Protein AF-A0A8J4WS40-F1 (afdb_monomer)

Nearest PDB structures (foldseek):
  5wft-assembly1_A  TM=7.203E-01  e=6.853E+00  Pseudomonas aeruginosa PAO1

pLDDT: mean 93.24, std 6.88, range [50.34, 97.5]

Secondary structure (DSSP, 8-state):
-HHHHHHHHHHHHHGGG---HHHHHHHHHHHHHTT-HHHHHHHHHHHHHT----

Sequence (54 aa):
DPVVNKSLTCLRSAYSKVSSTYTKALLFYTFTLAGDQKMRSTLMTDLGSQAIIT

Radius of gyration: 11.54 Å; Cα contacts (8 Å, |Δi|>4): 25; chains: 1; bounding box: 27×18×35 Å

Structure (mmCIF, N/CA/C/O backbone):
data_AF-A0A8J4WS40-F1
#
_entry.id   AF-A0A8J4WS40-F1
#
loop_
_atom_site.group_PDB
_atom_site.id
_atom_site.type_symbol
_atom_site.label_atom_id
_atom_site.label_alt_id
_atom_site.label_comp_id
_atom_site.label_asym_id
_atom_site.label_entity_id
_atom_site.label_seq_id
_atom_site.pdbx_PDB_ins_code
_atom_site.Cartn_x
_atom_site.Cartn_y
_atom_site.Cartn_z
_atom_site.occupancy
_atom_site.B_iso_or_equiv
_atom_site.auth_seq_id
_atom_site.auth_comp_id
_atom_site.auth_asym_id
_atom_site.auth_atom_id
_atom_site.pdbx_PDB_model_num
ATOM 1 N N . ASP A 1 1 ? -16.721 2.084 7.350 1.00 85.81 1 ASP A N 1
ATOM 2 C CA . ASP A 1 1 ? -16.842 0.822 8.097 1.00 85.81 1 ASP A CA 1
ATOM 3 C C . ASP A 1 1 ? -15.633 0.659 9.025 1.00 85.81 1 ASP A C 1
ATOM 5 O O . ASP A 1 1 ? -14.500 0.766 8.550 1.00 85.81 1 ASP A O 1
ATOM 9 N N . PRO A 1 2 ? -15.842 0.496 10.342 1.00 90.25 2 PRO A N 1
ATOM 10 C CA . PRO A 1 2 ? -14.761 0.410 11.324 1.00 90.25 2 PRO A CA 1
ATOM 11 C C . PRO A 1 2 ? -13.850 -0.814 11.142 1.00 90.25 2 PRO A C 1
ATOM 13 O O . PRO A 1 2 ? -12.671 -0.733 11.488 1.00 90.25 2 PRO A O 1
ATOM 16 N N . VAL A 1 3 ? -14.346 -1.919 10.579 1.00 93.94 3 VAL A N 1
ATOM 17 C CA . VAL A 1 3 ? -13.538 -3.104 10.261 1.00 93.94 3 VAL A CA 1
ATOM 18 C C . VAL A 1 3 ? -12.638 -2.804 9.066 1.00 93.94 3 VAL A C 1
ATOM 20 O O . VAL A 1 3 ? -11.427 -2.997 9.151 1.00 93.94 3 VAL A O 1
ATOM 23 N N . VAL A 1 4 ? -13.192 -2.227 7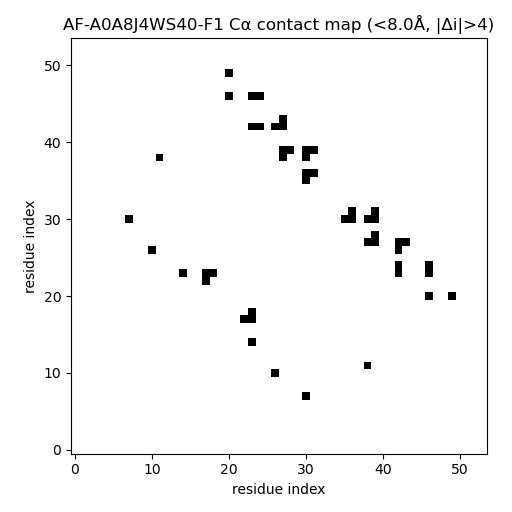.996 1.00 93.00 4 VAL A N 1
ATOM 24 C CA . VAL A 1 4 ? -12.421 -1.850 6.796 1.00 93.00 4 VAL A CA 1
ATOM 25 C C . VAL A 1 4 ? -11.305 -0.863 7.142 1.00 93.00 4 VAL A C 1
ATOM 27 O O . VAL A 1 4 ? -10.164 -1.049 6.728 1.00 93.00 4 VAL A O 1
ATOM 30 N N . ASN A 1 5 ? -11.593 0.156 7.956 1.00 93.50 5 ASN A N 1
ATOM 31 C CA . ASN A 1 5 ? -10.591 1.160 8.318 1.00 93.50 5 ASN A CA 1
ATOM 32 C C . ASN A 1 5 ? -9.427 0.568 9.141 1.00 93.50 5 ASN A C 1
ATOM 34 O O . ASN A 1 5 ? -8.258 0.896 8.911 1.00 93.50 5 ASN A O 1
ATOM 38 N N . LYS A 1 6 ? -9.726 -0.350 10.073 1.00 95.69 6 LYS A N 1
ATOM 39 C CA . LYS A 1 6 ? -8.699 -1.078 10.838 1.00 95.69 6 LYS A CA 1
ATOM 40 C C . LYS A 1 6 ? -7.841 -1.955 9.926 1.00 95.69 6 LYS A C 1
ATOM 42 O O . LYS A 1 6 ? -6.616 -1.920 10.034 1.00 95.69 6 LYS A O 1
ATOM 47 N N . SER A 1 7 ? -8.463 -2.674 8.992 1.00 95.31 7 SER A N 1
ATOM 48 C CA . SER A 1 7 ? -7.752 -3.502 8.012 1.00 95.31 7 SER A CA 1
ATOM 49 C C . SER A 1 7 ? -6.813 -2.667 7.142 1.00 95.31 7 SER A C 1
ATOM 51 O O . SER A 1 7 ? -5.635 -2.989 7.034 1.00 95.31 7 SER A O 1
ATOM 53 N N . LEU A 1 8 ? -7.282 -1.542 6.593 1.00 95.56 8 LEU A N 1
ATOM 54 C CA . LEU A 1 8 ? -6.456 -0.642 5.776 1.00 95.56 8 LEU A CA 1
ATOM 55 C C . LEU A 1 8 ? -5.279 -0.046 6.557 1.00 95.56 8 LEU A C 1
ATOM 57 O O . LEU A 1 8 ? -4.188 0.113 6.009 1.00 95.56 8 LEU A O 1
ATOM 61 N N . THR A 1 9 ? -5.477 0.249 7.843 1.00 95.56 9 THR A N 1
ATOM 62 C CA . THR A 1 9 ? -4.403 0.719 8.729 1.00 95.56 9 THR A CA 1
ATOM 63 C C . THR A 1 9 ? -3.328 -0.353 8.898 1.00 95.56 9 THR A C 1
ATOM 65 O O . THR A 1 9 ? -2.145 -0.067 8.722 1.00 95.56 9 THR A O 1
ATOM 68 N N . CYS A 1 10 ? -3.732 -1.602 9.145 1.00 95.19 10 CYS A N 1
ATOM 69 C CA . CYS A 1 10 ? -2.812 -2.736 9.223 1.00 95.19 10 CYS A CA 1
ATOM 70 C C . CYS A 1 10 ? -2.035 -2.932 7.909 1.00 95.19 10 CYS A C 1
ATOM 72 O O . CYS A 1 10 ? -0.808 -3.036 7.920 1.00 95.19 10 CYS A O 1
ATOM 74 N N . LEU A 1 11 ? -2.729 -2.898 6.766 1.00 96.00 11 LEU A N 1
ATOM 75 C CA . LEU A 1 11 ? -2.112 -3.062 5.446 1.00 96.00 11 LEU A CA 1
ATOM 76 C C . LEU A 1 11 ? -1.089 -1.958 5.137 1.00 96.00 11 LEU A C 1
ATOM 78 O O . LEU A 1 11 ? -0.022 -2.248 4.599 1.00 96.00 11 LEU A O 1
ATOM 82 N N . ARG A 1 12 ? -1.364 -0.706 5.526 1.00 95.12 12 ARG A N 1
ATOM 83 C CA . ARG A 1 12 ? -0.405 0.407 5.400 1.00 95.12 12 ARG A CA 1
ATOM 84 C C . ARG A 1 12 ? 0.867 0.162 6.206 1.00 95.12 12 ARG A C 1
ATOM 86 O O . ARG A 1 12 ? 1.958 0.393 5.697 1.00 95.12 12 ARG A O 1
ATOM 93 N N . SER A 1 13 ? 0.743 -0.324 7.439 1.00 94.62 13 SER A N 1
ATOM 94 C CA . SER A 1 13 ? 1.899 -0.651 8.282 1.00 94.62 13 SER A CA 1
ATOM 95 C C . SER A 1 13 ? 2.684 -1.861 7.770 1.00 94.62 13 SER A C 1
ATOM 97 O O . SER A 1 13 ? 3.899 -1.922 7.946 1.00 94.62 13 SER A O 1
ATOM 99 N N . ALA A 1 14 ? 2.006 -2.822 7.139 1.00 93.06 14 ALA A N 1
ATOM 100 C CA . ALA A 1 14 ? 2.631 -4.018 6.587 1.00 93.06 14 ALA A CA 1
ATOM 101 C C . ALA A 1 14 ? 3.351 -3.764 5.254 1.00 93.06 14 ALA A C 1
ATOM 103 O O . ALA A 1 14 ? 4.305 -4.478 4.952 1.00 93.06 14 ALA A O 1
ATOM 104 N N . TYR A 1 15 ? 2.929 -2.757 4.478 1.00 91.31 15 TYR A N 1
ATOM 105 C CA . TYR A 1 15 ? 3.449 -2.461 3.137 1.00 91.31 15 TYR A CA 1
ATOM 106 C C . TYR A 1 15 ? 4.983 -2.435 3.057 1.00 91.31 15 TYR A C 1
ATOM 108 O O . TYR A 1 15 ? 5.552 -3.032 2.148 1.00 91.31 15 TYR A O 1
ATOM 116 N N . SER A 1 16 ? 5.665 -1.832 4.037 1.00 90.06 16 SER A N 1
ATOM 117 C CA . SER A 1 16 ? 7.135 -1.745 4.062 1.00 90.06 16 SER A CA 1
ATOM 118 C C . SER A 1 16 ? 7.850 -3.098 4.149 1.00 90.06 16 SER A C 1
ATOM 120 O O . SER A 1 16 ? 9.032 -3.186 3.832 1.00 90.06 16 SER A O 1
ATOM 122 N N . LYS A 1 17 ? 7.149 -4.155 4.572 1.00 93.19 17 LYS A N 1
ATOM 123 C CA . LYS A 1 17 ? 7.669 -5.525 4.689 1.00 93.19 17 LYS A CA 1
ATOM 124 C C . LYS A 1 17 ? 7.308 -6.399 3.484 1.00 93.19 17 LYS A C 1
ATOM 126 O O . LYS A 1 17 ? 7.721 -7.555 3.429 1.00 93.19 17 LYS A O 1
ATOM 131 N N . VAL A 1 18 ? 6.522 -5.887 2.536 1.00 93.31 18 VAL A N 1
ATOM 132 C CA . VAL A 1 18 ? 6.074 -6.645 1.365 1.00 93.31 18 VAL A CA 1
ATOM 133 C C . VAL A 1 18 ? 7.106 -6.535 0.246 1.00 93.31 18 VAL A C 1
ATOM 135 O O . VAL A 1 18 ? 7.293 -5.474 -0.343 1.00 93.31 18 VAL A O 1
ATOM 138 N N . SER A 1 19 ? 7.743 -7.657 -0.087 1.00 92.31 19 SER A N 1
ATOM 139 C CA . SER A 1 19 ? 8.706 -7.756 -1.193 1.00 92.31 19 SER A CA 1
ATOM 140 C C . SER A 1 19 ? 8.088 -8.263 -2.498 1.00 92.31 19 SER A C 1
ATOM 142 O O . SER A 1 19 ? 8.529 -7.874 -3.573 1.00 92.31 19 SER A O 1
ATOM 144 N N . SER A 1 20 ? 7.053 -9.104 -2.421 1.00 94.06 20 SER A N 1
ATOM 145 C CA . SER A 1 20 ? 6.421 -9.714 -3.597 1.00 94.06 20 SER A CA 1
ATOM 146 C C . SER A 1 20 ? 5.681 -8.685 -4.455 1.00 94.06 20 SER A C 1
ATOM 148 O O . SER A 1 20 ? 4.744 -8.034 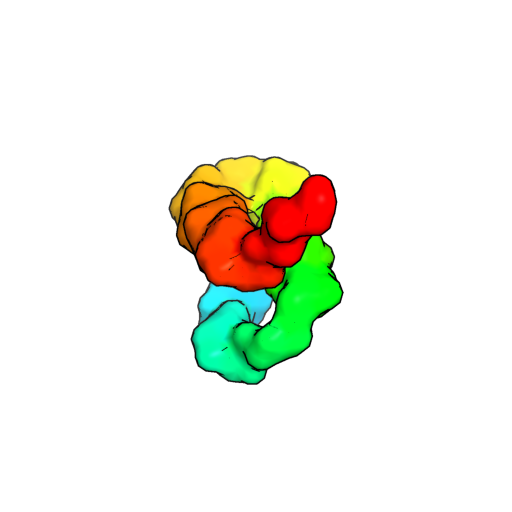-3.984 1.00 94.06 20 SER A O 1
ATOM 150 N N . THR A 1 21 ? 6.040 -8.600 -5.739 1.00 94.12 21 THR A N 1
ATOM 151 C CA . THR A 1 21 ? 5.363 -7.763 -6.744 1.00 94.12 21 THR A CA 1
ATOM 152 C C . THR A 1 21 ? 3.876 -8.105 -6.856 1.00 94.12 21 THR A C 1
ATOM 154 O O . THR A 1 21 ? 3.041 -7.206 -6.915 1.00 94.12 21 THR A O 1
ATOM 157 N N . TYR A 1 22 ? 3.521 -9.394 -6.790 1.00 94.62 22 TYR A N 1
ATOM 158 C CA . TYR A 1 22 ? 2.124 -9.839 -6.795 1.00 94.62 22 TYR A CA 1
ATOM 159 C C . TYR A 1 22 ? 1.346 -9.276 -5.598 1.00 94.62 22 TYR A C 1
ATOM 161 O O . TYR A 1 22 ? 0.268 -8.703 -5.753 1.00 94.62 22 TYR A O 1
ATOM 169 N N . THR A 1 23 ? 1.920 -9.366 -4.397 1.00 95.81 23 THR A N 1
ATOM 170 C CA . THR A 1 23 ? 1.282 -8.835 -3.186 1.00 95.81 23 THR A CA 1
ATOM 171 C C . THR A 1 23 ? 1.168 -7.309 -3.235 1.00 95.81 23 THR A C 1
ATOM 173 O O . THR A 1 23 ? 0.145 -6.761 -2.826 1.00 95.81 23 THR A O 1
ATOM 176 N N . LYS A 1 24 ? 2.166 -6.606 -3.790 1.00 95.50 24 LYS A N 1
ATOM 177 C CA . LYS A 1 24 ? 2.086 -5.157 -4.042 1.00 95.50 24 LYS A CA 1
ATOM 178 C C . LYS A 1 24 ? 0.957 -4.812 -5.022 1.00 95.50 24 LYS A C 1
ATOM 180 O O . LYS A 1 24 ? 0.209 -3.872 -4.767 1.00 95.50 24 LYS A O 1
ATOM 185 N N . ALA A 1 25 ? 0.757 -5.594 -6.083 1.00 96.06 25 ALA A N 1
ATOM 186 C CA . ALA A 1 25 ? -0.347 -5.399 -7.028 1.00 96.06 25 ALA A CA 1
ATOM 187 C C . ALA A 1 25 ? -1.728 -5.590 -6.370 1.00 96.06 25 ALA A C 1
ATOM 189 O O . ALA A 1 25 ? -2.640 -4.790 -6.590 1.00 96.06 25 ALA A O 1
ATOM 190 N N . LEU A 1 26 ? -1.874 -6.586 -5.490 1.00 96.56 26 LEU A N 1
ATOM 191 C CA . LEU A 1 26 ? -3.100 -6.768 -4.704 1.00 96.56 26 LEU A CA 1
ATOM 192 C C . LEU A 1 26 ? -3.356 -5.601 -3.744 1.00 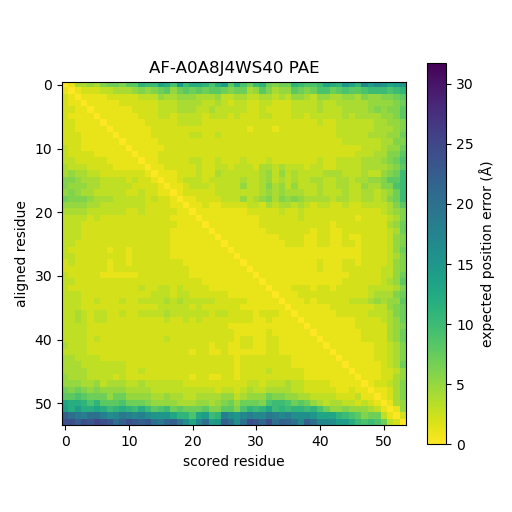96.56 26 LEU A C 1
ATOM 194 O O . LEU A 1 26 ? -4.491 -5.131 -3.630 1.00 96.56 26 LEU A O 1
ATOM 198 N N . LEU A 1 27 ? -2.315 -5.099 -3.072 1.00 96.56 27 LEU A N 1
ATOM 199 C CA . LEU A 1 27 ? -2.429 -3.906 -2.231 1.00 96.56 27 LEU A CA 1
ATOM 200 C C . LEU A 1 27 ? -2.843 -2.689 -3.058 1.00 96.56 27 LEU A C 1
ATOM 202 O O . LEU A 1 27 ? -3.726 -1.948 -2.635 1.00 96.56 27 LEU A O 1
ATOM 206 N N . PHE A 1 28 ? -2.264 -2.503 -4.247 1.00 96.94 28 PHE A N 1
ATOM 207 C CA . PHE A 1 28 ? -2.623 -1.408 -5.147 1.00 96.94 28 PHE A CA 1
ATOM 208 C C . PHE A 1 28 ? -4.113 -1.438 -5.483 1.00 96.94 28 PHE A C 1
ATOM 210 O O . PHE A 1 28 ? -4.802 -0.426 -5.332 1.00 96.94 28 PHE A O 1
ATOM 217 N N . TYR A 1 29 ? -4.624 -2.606 -5.876 1.00 97.50 29 TYR A N 1
ATOM 218 C CA . TYR A 1 29 ? -6.042 -2.788 -6.162 1.00 97.50 29 TYR A CA 1
ATOM 219 C C . TYR A 1 29 ? -6.910 -2.508 -4.926 1.00 97.50 29 TYR A C 1
ATOM 221 O O . TYR A 1 29 ? -7.860 -1.730 -4.996 1.00 97.50 29 TYR A O 1
ATOM 229 N N . THR A 1 30 ? -6.525 -3.049 -3.768 1.00 96.88 30 THR A N 1
ATOM 230 C CA . THR A 1 30 ? -7.233 -2.854 -2.493 1.00 96.88 30 THR A CA 1
ATOM 231 C C . THR A 1 30 ? -7.328 -1.375 -2.109 1.00 96.88 30 THR A C 1
ATOM 233 O O . THR A 1 30 ? -8.410 -0.882 -1.796 1.00 96.88 30 THR A O 1
ATOM 236 N N . PHE A 1 31 ? -6.217 -0.634 -2.166 1.00 96.94 31 PHE A N 1
ATOM 237 C CA . PHE A 1 31 ? -6.192 0.796 -1.843 1.00 96.94 31 PHE A CA 1
ATOM 238 C C . PHE A 1 31 ? -6.890 1.655 -2.901 1.00 96.94 31 PHE A C 1
ATOM 240 O O . PHE A 1 31 ? -7.455 2.693 -2.561 1.00 96.94 31 PHE A O 1
ATOM 247 N N . THR A 1 32 ? -6.919 1.207 -4.159 1.00 96.81 32 THR A N 1
ATOM 248 C CA 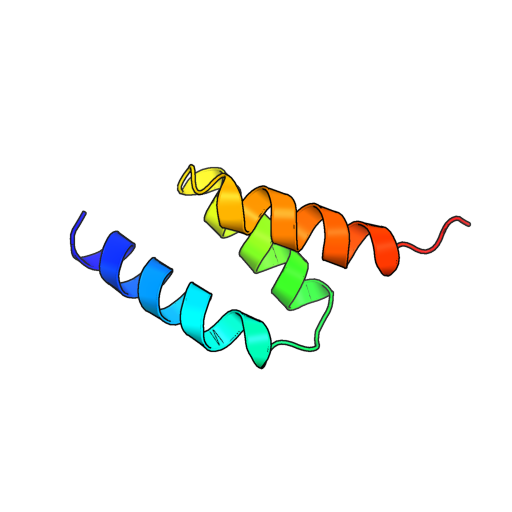. THR A 1 32 ? -7.717 1.840 -5.216 1.00 96.81 32 THR A CA 1
ATOM 249 C C . THR A 1 32 ? -9.210 1.718 -4.916 1.00 96.81 32 THR A C 1
ATOM 251 O O . THR A 1 32 ? -9.907 2.730 -4.928 1.00 96.81 32 THR A O 1
ATOM 254 N N . LEU A 1 33 ? -9.690 0.518 -4.568 1.00 96.94 33 LEU A N 1
ATOM 255 C CA . LEU A 1 33 ? -11.085 0.293 -4.168 1.00 96.94 33 LEU A CA 1
ATOM 256 C C . LEU A 1 33 ? -11.461 1.056 -2.893 1.00 96.94 33 LEU A C 1
ATOM 258 O O . LEU A 1 33 ? -12.569 1.569 -2.780 1.00 96.94 33 LEU A O 1
ATOM 262 N N . ALA A 1 34 ? -10.531 1.163 -1.943 1.00 95.50 34 ALA A N 1
ATOM 263 C CA . ALA A 1 34 ? -10.723 1.920 -0.710 1.00 95.50 34 ALA A CA 1
ATOM 264 C C . ALA A 1 34 ? -10.658 3.451 -0.895 1.00 95.50 34 ALA A C 1
ATOM 266 O O . ALA A 1 34 ? -10.870 4.184 0.070 1.00 95.50 34 ALA A O 1
ATOM 267 N N . GLY A 1 35 ? -10.334 3.946 -2.097 1.00 95.69 35 GLY A N 1
ATOM 268 C CA . GLY A 1 35 ? -10.200 5.378 -2.381 1.00 95.69 35 GLY A CA 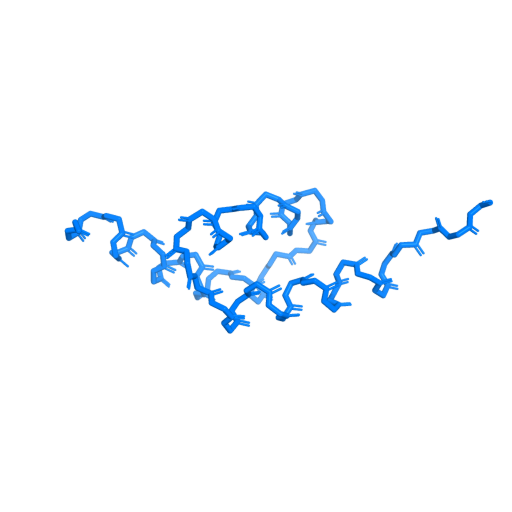1
ATOM 269 C C . GLY A 1 35 ? -8.954 6.038 -1.774 1.00 95.69 35 GLY A C 1
ATOM 270 O O . GLY A 1 35 ? -8.868 7.264 -1.710 1.00 95.69 35 GLY A O 1
ATOM 271 N N . ASP A 1 36 ? -7.968 5.255 -1.337 1.00 96.06 36 ASP A N 1
ATOM 272 C CA . ASP A 1 36 ? -6.743 5.738 -0.703 1.00 96.06 36 ASP A CA 1
ATOM 273 C C . ASP A 1 36 ? -5.709 6.194 -1.743 1.00 96.06 36 ASP A C 1
ATOM 275 O O . ASP A 1 36 ? -4.822 5.448 -2.166 1.00 96.06 36 ASP A O 1
ATOM 279 N N . GLN A 1 37 ? -5.811 7.461 -2.145 1.00 95.56 37 GLN A N 1
ATOM 280 C CA . GLN A 1 37 ? -4.978 8.034 -3.206 1.00 95.56 37 GLN A CA 1
ATOM 281 C C . GLN A 1 37 ? -3.479 8.052 -2.878 1.00 95.56 37 GLN A C 1
ATOM 283 O O . GLN A 1 37 ? -2.654 7.903 -3.783 1.00 95.56 37 GLN A O 1
ATOM 288 N N . LYS A 1 38 ? -3.108 8.194 -1.598 1.00 95.81 38 LYS A N 1
ATOM 289 C CA . LYS A 1 38 ? -1.698 8.217 -1.181 1.00 95.81 38 LYS A CA 1
ATOM 290 C C . LYS A 1 38 ? -1.053 6.851 -1.394 1.00 95.81 38 LYS A C 1
ATOM 292 O O . LYS A 1 38 ?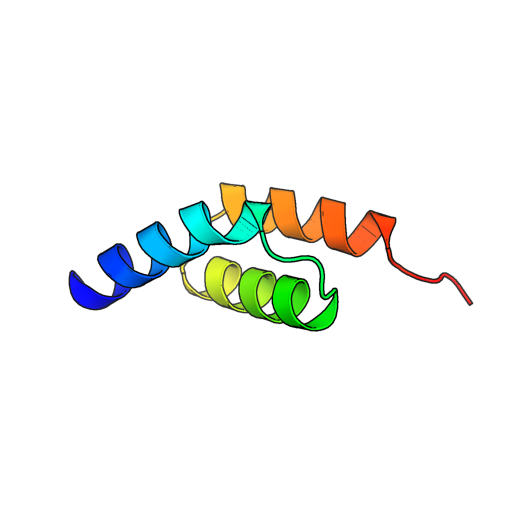 0.010 6.764 -2.014 1.00 95.81 38 LYS A O 1
ATOM 297 N N . MET A 1 39 ? -1.703 5.788 -0.916 1.00 95.94 39 MET A N 1
ATOM 298 C CA . MET A 1 39 ? -1.197 4.431 -1.129 1.00 95.94 39 MET A CA 1
ATOM 299 C C . MET A 1 39 ? -1.273 4.033 -2.595 1.00 95.94 39 MET A C 1
ATOM 301 O O . MET A 1 39 ? -0.314 3.457 -3.102 1.00 95.94 39 MET A O 1
ATOM 305 N N . ARG A 1 40 ? -2.349 4.404 -3.299 1.00 96.81 40 ARG A N 1
ATOM 306 C CA . ARG A 1 40 ? -2.485 4.158 -4.739 1.00 96.81 40 ARG A CA 1
ATOM 307 C C . ARG A 1 40 ? -1.296 4.712 -5.524 1.00 96.81 40 ARG A C 1
ATOM 309 O O . ARG A 1 40 ? -0.688 3.972 -6.285 1.00 96.81 40 ARG A O 1
ATOM 316 N N . SER A 1 41 ? -0.945 5.984 -5.322 1.00 96.88 41 SER A N 1
ATOM 317 C CA . SER A 1 41 ? 0.173 6.628 -6.031 1.00 96.88 41 SER A CA 1
ATOM 318 C C . SER A 1 41 ? 1.529 6.000 -5.679 1.00 96.88 41 SER A C 1
ATOM 320 O O . SER A 1 41 ? 2.339 5.713 -6.563 1.00 96.88 41 SER A O 1
ATOM 322 N N . THR A 1 42 ? 1.740 5.712 -4.389 1.00 96.06 42 THR A N 1
ATOM 323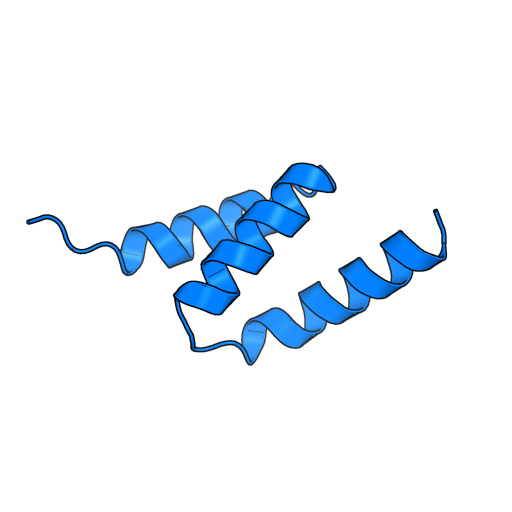 C CA . THR A 1 42 ? 2.955 5.046 -3.891 1.00 96.06 42 THR A CA 1
ATOM 324 C C . THR A 1 42 ? 3.156 3.691 -4.568 1.00 96.06 42 THR A C 1
ATOM 326 O O . THR A 1 42 ? 4.209 3.432 -5.146 1.00 96.06 42 THR A O 1
ATOM 329 N N . LEU A 1 43 ? 2.123 2.848 -4.548 1.00 95.94 43 LEU A N 1
ATOM 330 C CA . LEU A 1 43 ? 2.168 1.506 -5.117 1.00 95.94 43 LEU A CA 1
ATOM 331 C C . LEU A 1 43 ? 2.229 1.516 -6.645 1.00 95.94 43 LEU A C 1
ATOM 333 O O . LEU A 1 43 ? 2.897 0.668 -7.220 1.00 95.94 43 LEU A O 1
ATOM 337 N N . MET A 1 44 ? 1.582 2.476 -7.310 1.00 96.00 44 MET A N 1
ATOM 338 C CA . MET A 1 44 ? 1.672 2.626 -8.765 1.00 96.00 44 MET A CA 1
ATOM 339 C C . MET A 1 44 ? 3.106 2.931 -9.206 1.00 96.00 44 MET A C 1
ATOM 341 O O . MET A 1 44 ? 3.591 2.342 -10.167 1.00 96.00 44 MET A O 1
ATOM 345 N N . THR A 1 45 ? 3.795 3.809 -8.475 1.00 95.62 45 THR A N 1
ATOM 346 C CA . THR A 1 45 ? 5.199 4.151 -8.746 1.00 95.62 45 THR A CA 1
ATOM 347 C C . THR A 1 45 ? 6.119 2.953 -8.495 1.00 95.62 45 THR A C 1
ATOM 349 O O . THR A 1 45 ? 6.973 2.649 -9.322 1.00 95.62 45 THR A O 1
ATOM 352 N N . ASP A 1 46 ? 5.919 2.241 -7.383 1.00 94.06 46 ASP A N 1
ATOM 353 C CA . ASP A 1 46 ? 6.718 1.066 -7.007 1.00 94.06 46 ASP A CA 1
ATOM 354 C C . ASP A 1 46 ? 6.502 -0.135 -7.946 1.00 94.06 46 ASP A C 1
ATOM 356 O O . ASP A 1 46 ? 7.436 -0.859 -8.273 1.00 94.06 46 ASP A O 1
ATOM 360 N N . LEU A 1 47 ? 5.277 -0.347 -8.429 1.00 94.25 47 LEU A N 1
ATOM 361 C CA . LEU A 1 47 ? 4.998 -1.363 -9.447 1.00 94.25 47 LEU A CA 1
ATOM 362 C C . LEU A 1 47 ? 5.553 -0.951 -10.814 1.00 94.25 47 LEU A C 1
ATOM 364 O O . LEU A 1 47 ? 6.087 -1.794 -11.529 1.00 94.25 47 LEU A O 1
ATOM 368 N N . GLY A 1 48 ? 5.470 0.336 -11.161 1.00 93.62 48 GLY A N 1
ATOM 369 C CA . GLY A 1 48 ? 6.021 0.871 -12.405 1.00 93.62 48 GLY A CA 1
ATOM 370 C C . GLY A 1 48 ? 7.540 0.724 -12.502 1.00 93.62 48 GLY A C 1
ATOM 371 O O . GLY A 1 48 ? 8.045 0.418 -13.576 1.00 93.62 48 GLY A O 1
ATOM 372 N N . SER A 1 49 ? 8.272 0.865 -11.392 1.00 91.81 49 SER A N 1
ATOM 373 C CA . SER A 1 49 ? 9.731 0.669 -11.371 1.00 91.81 49 SER A CA 1
ATOM 374 C C . SER A 1 49 ? 10.159 -0.795 -11.527 1.00 91.81 49 SER A C 1
ATOM 376 O O . SER A 1 49 ? 11.294 -1.060 -11.914 1.00 91.81 49 SER A O 1
ATOM 378 N N . GLN A 1 50 ? 9.263 -1.741 -11.235 1.00 89.69 50 GLN A N 1
ATOM 379 C CA . GLN A 1 50 ? 9.492 -3.183 -11.372 1.00 89.69 50 GLN A CA 1
ATOM 380 C C . GLN A 1 50 ? 8.956 -3.747 -12.697 1.00 89.69 50 GLN A C 1
ATOM 382 O O . GLN A 1 50 ? 9.120 -4.938 -12.966 1.00 89.69 50 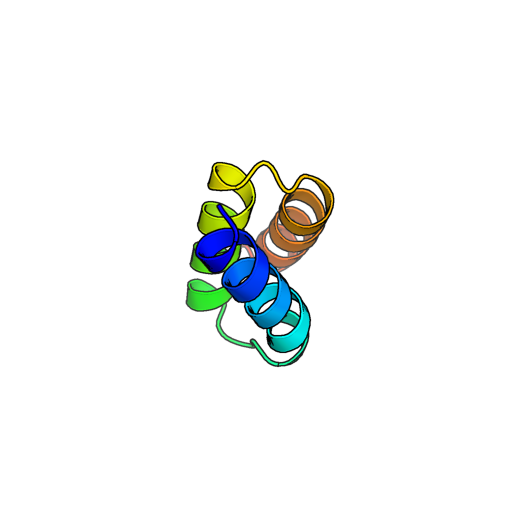GLN A O 1
ATOM 387 N N . ALA A 1 51 ? 8.282 -2.930 -13.510 1.00 88.25 51 ALA A N 1
ATOM 388 C CA . ALA A 1 51 ? 7.685 -3.378 -14.757 1.00 88.25 51 ALA A CA 1
ATOM 389 C C . ALA A 1 51 ? 8.771 -3.759 -15.775 1.00 88.25 51 ALA A C 1
ATOM 391 O O . ALA A 1 51 ? 9.677 -2.979 -16.064 1.00 88.25 51 ALA A O 1
ATOM 392 N N . ILE A 1 52 ? 8.654 -4.957 -16.348 1.00 86.44 52 ILE A N 1
ATOM 393 C CA . ILE A 1 52 ? 9.497 -5.386 -17.464 1.00 86.44 52 ILE A CA 1
ATOM 394 C C . ILE A 1 52 ? 8.858 -4.854 -18.748 1.00 86.44 52 ILE A C 1
ATOM 396 O O . ILE A 1 52 ? 7.748 -5.253 -19.100 1.00 86.44 52 ILE A O 1
ATOM 400 N N . ILE A 1 53 ? 9.550 -3.951 -19.441 1.00 76.31 53 ILE A N 1
ATOM 401 C CA . ILE A 1 53 ? 9.180 -3.531 -20.795 1.00 76.31 53 ILE A CA 1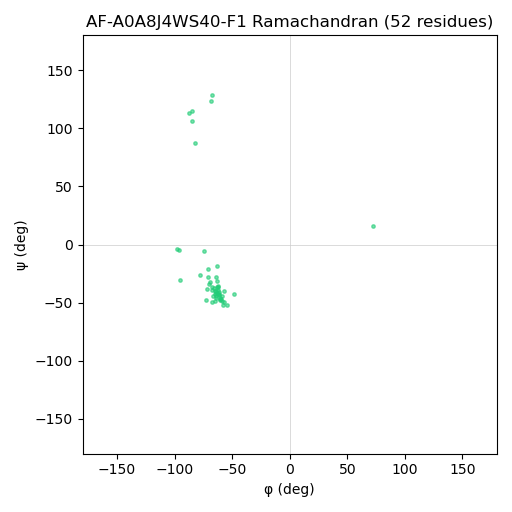
ATOM 402 C C . ILE A 1 53 ? 9.817 -4.556 -21.730 1.00 76.31 53 ILE A C 1
ATOM 404 O O . ILE A 1 53 ? 11.040 -4.599 -21.849 1.00 76.31 53 ILE A O 1
ATOM 408 N N . THR A 1 54 ? 8.990 -5.436 -22.290 1.00 50.34 54 THR A N 1
ATOM 409 C CA . THR A 1 54 ? 9.418 -6.470 -23.246 1.00 50.34 54 THR A CA 1
ATOM 410 C C . THR A 1 54 ? 8.991 -6.070 -24.644 1.00 50.34 54 THR A C 1
ATOM 412 O O . THR A 1 54 ? 7.911 -5.444 -24.749 1.00 50.34 54 THR A O 1
#

Solvent-accessible surface area (backbone atoms only — not comparable to full-atom values): 3240 Å² total; per-residue (Å²): 106,76,67,59,54,51,51,53,53,52,51,61,71,46,50,86,77,62,79,53,66,69,60,48,52,52,48,30,53,52,27,50,77,70,67,37,61,68,58,27,53,53,39,51,51,58,51,57,75,67,56,82,88,128

Foldseek 3Di:
DVVLVVVLVVCVVCVVVDPDLVVLVVNLVSCVVVVPVVSVVVSVVVNVVVDDDD

Organism: Clarias magur (NCBI:txid1594786)

InterPro domains:
  IPR008930 Terpenoid cyclases/protein prenyltransferase alpha-alpha toroid [SSF48239] (2-43)
  IPR011626 Alpha-macroglobulin-like, TED domain [PF07678] (2-52)

Mean predicted aligned error: 3.27 Å